Protein AF-0000000073460038 (afdb_homodimer)

Organism: Eremothecium gossypii (strain ATCC 10895 / CBS 109.51 / FGSC 9923 / NRRL Y-1056) (NCBI:txid284811)

Secondary structure (DSSP, 8-state):
---HHHHHHHHHHHHHH----HHHHHHHHHHHHHHHT-S--SPPPPTT-HHHHHHHHHHHTTTT--HHHHHHHHHHHHHHHHHH--/---HHHHHHHHHHHHHH----HHHHHHHHHHHHHHHT-S--SPPPPTT-HHHHHHHHHHHTTTT--HHHHHHHHHHHHHHHHHH--

pLDDT: mean 94.03, std 5.72, range [76.19, 98.75]

Structure (mmCIF, N/CA/C/O backbone):
data_AF-0000000073460038-model_v1
#
loop_
_entity.id
_entity.type
_entity.pdbx_description
1 polymer ACL188Wp
#
loop_
_atom_site.group_PDB
_atom_site.id
_atom_site.type_symbol
_atom_site.label_atom_id
_atom_site.label_alt_id
_atom_site.label_comp_id
_atom_site.label_asym_id
_atom_site.label_entity_id
_atom_site.label_seq_id
_atom_site.pdbx_PDB_ins_code
_atom_site.Cartn_x
_atom_site.Cartn_y
_atom_site.Cartn_z
_atom_site.occupancy
_atom_site.B_iso_or_equiv
_atom_site.auth_seq_id
_atom_site.auth_comp_id
_atom_site.auth_asym_id
_atom_site.auth_atom_id
_atom_site.pdbx_PDB_model_num
ATOM 1 N N . MET A 1 1 ? -7.578 26.234 10.641 1 82.38 1 MET A N 1
ATOM 2 C CA . MET A 1 1 ? -8.43 25.656 9.609 1 82.38 1 MET A CA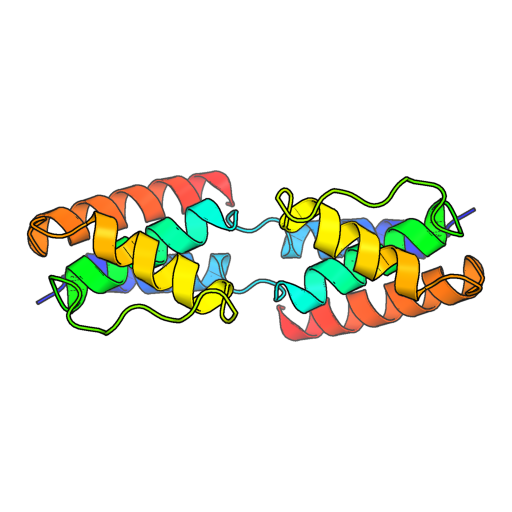 1
ATOM 3 C C . MET A 1 1 ? -7.66 25.484 8.305 1 82.38 1 MET A C 1
ATOM 5 O O . MET A 1 1 ? -6.785 26.297 7.984 1 82.38 1 MET A O 1
ATOM 9 N N . VAL A 1 2 ? -7.742 24.266 7.59 1 93 2 VAL A N 1
ATOM 10 C CA . VAL A 1 2 ? -6.941 24 6.395 1 93 2 VAL A CA 1
ATOM 11 C C . VAL A 1 2 ? -7.484 24.828 5.227 1 93 2 VAL A C 1
ATOM 13 O O . VAL A 1 2 ? -8.656 25.203 5.219 1 93 2 VAL A O 1
ATOM 16 N N . SER A 1 3 ? -6.641 25.062 4.383 1 96.12 3 SER A N 1
ATOM 17 C CA . SER A 1 3 ? -6.965 25.906 3.242 1 96.12 3 SER A CA 1
ATOM 18 C C . SER A 1 3 ? -7.73 25.141 2.176 1 96.12 3 SER A C 1
ATOM 20 O O . SER A 1 3 ? -7.789 23.906 2.219 1 96.12 3 SER A O 1
ATOM 22 N N . GLN A 1 4 ? -8.273 25.953 1.29 1 96.44 4 GLN A N 1
ATOM 23 C CA . GLN A 1 4 ? -8.922 25.344 0.135 1 96.44 4 GLN A CA 1
ATOM 24 C C . GLN A 1 4 ? -7.922 24.562 -0.707 1 96.44 4 GLN A C 1
ATOM 26 O O . GLN A 1 4 ? -8.258 23.5 -1.246 1 96.44 4 GLN A O 1
ATOM 31 N N . LEU A 1 5 ? -6.805 25.125 -0.834 1 97.56 5 LEU A N 1
ATOM 32 C CA . LEU A 1 5 ? -5.762 24.438 -1.59 1 97.56 5 LEU A CA 1
ATOM 33 C C . LEU A 1 5 ? -5.434 23.094 -0.961 1 97.56 5 LEU A C 1
ATOM 35 O O . LEU A 1 5 ? -5.242 22.094 -1.672 1 97.56 5 LEU A O 1
ATOM 39 N N . PHE A 1 6 ? -5.383 23.094 0.34 1 98.12 6 PHE A N 1
ATOM 40 C CA . PHE A 1 6 ? -5.141 21.859 1.054 1 98.12 6 PHE A CA 1
ATOM 41 C C . PHE A 1 6 ? -6.203 20.812 0.712 1 98.12 6 PHE A C 1
ATOM 43 O O . PHE A 1 6 ? -5.879 19.672 0.407 1 98.12 6 PHE A O 1
ATOM 50 N N . GLU A 1 7 ? -7.41 21.172 0.716 1 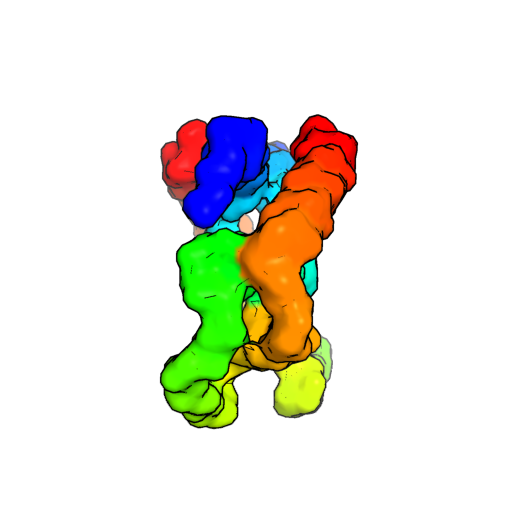97.06 7 GLU A N 1
ATOM 51 C CA . GLU A 1 7 ? -8.508 20.25 0.423 1 97.06 7 GLU A CA 1
ATOM 52 C C . GLU A 1 7 ? -8.445 19.766 -1.017 1 97.06 7 GLU A C 1
ATOM 54 O O . GLU A 1 7 ? -8.719 18.594 -1.286 1 97.06 7 GLU A O 1
ATOM 59 N N . GLU A 1 8 ? -8.109 20.609 -1.922 1 97 8 GLU A N 1
ATOM 60 C CA . GLU A 1 8 ? -7.953 20.234 -3.326 1 97 8 GLU A CA 1
ATOM 61 C C . GLU A 1 8 ? -6.836 19.219 -3.51 1 97 8 GLU A C 1
ATOM 63 O O . GLU A 1 8 ? -6.988 18.25 -4.262 1 97 8 GLU A O 1
ATOM 68 N N . LYS A 1 9 ? -5.758 19.469 -2.852 1 96.75 9 LYS A N 1
ATOM 69 C CA . LYS A 1 9 ? -4.625 18.562 -2.936 1 96.75 9 LYS A CA 1
ATOM 70 C C . LYS A 1 9 ? -4.957 17.203 -2.299 1 96.75 9 LYS A C 1
ATOM 72 O O . LYS A 1 9 ? -4.59 16.156 -2.828 1 96.75 9 LYS A O 1
ATOM 77 N N . ALA A 1 10 ? -5.699 17.281 -1.198 1 95.44 10 ALA A N 1
ATOM 78 C CA . ALA A 1 10 ? -6.133 16.047 -0.549 1 95.44 10 ALA A CA 1
ATOM 79 C C . ALA A 1 10 ? -7.012 15.219 -1.48 1 95.44 10 ALA A C 1
ATOM 81 O O . ALA A 1 10 ? -6.848 14.008 -1.579 1 95.44 10 ALA A O 1
ATOM 82 N N . ALA A 1 11 ? -7.867 15.898 -2.17 1 93.75 11 ALA A N 1
ATOM 83 C CA . ALA A 1 11 ? -8.734 15.211 -3.123 1 93.75 11 ALA A CA 1
ATOM 84 C C . ALA A 1 11 ? -7.93 14.633 -4.281 1 93.75 11 ALA A C 1
ATOM 86 O O . ALA A 1 11 ? -8.188 13.508 -4.723 1 93.75 11 ALA A O 1
ATOM 87 N N . ALA A 1 12 ? -6.961 15.312 -4.789 1 92.5 12 ALA A N 1
ATOM 88 C CA . ALA A 1 12 ? -6.145 14.891 -5.922 1 92.5 12 ALA A CA 1
ATOM 89 C C . ALA A 1 12 ? -5.312 13.656 -5.574 1 92.5 12 ALA A C 1
ATOM 91 O O . ALA A 1 12 ? -5.254 12.703 -6.348 1 92.5 12 ALA A O 1
ATOM 92 N N . ILE A 1 13 ? -4.727 13.68 -4.363 1 93.12 13 ILE A N 1
ATOM 93 C CA . ILE A 1 13 ? -3.846 12.57 -4.016 1 93.12 13 ILE A CA 1
ATOM 94 C C . ILE A 1 13 ? -4.68 11.336 -3.684 1 93.12 13 ILE A C 1
ATOM 96 O O . ILE A 1 13 ? -4.227 10.203 -3.871 1 93.12 13 ILE A O 1
ATOM 100 N N . ASN A 1 14 ? -5.887 11.539 -3.207 1 88.12 14 ASN A N 1
ATOM 101 C CA . ASN A 1 14 ? -6.773 10.414 -2.945 1 88.12 14 ASN A CA 1
ATOM 102 C C . ASN A 1 14 ? -7.059 9.617 -4.215 1 88.12 14 ASN A C 1
ATOM 104 O O . ASN A 1 14 ? -7.195 8.391 -4.168 1 88.12 14 ASN A O 1
ATOM 108 N N . LYS A 1 15 ? -7.121 10.281 -5.359 1 83.94 15 LYS A N 1
ATOM 109 C CA . LYS A 1 15 ? -7.344 9.602 -6.633 1 83.94 15 LYS A CA 1
ATOM 110 C C . LYS A 1 15 ? -6.148 8.734 -7.008 1 83.94 15 LYS A C 1
ATOM 112 O O . LYS A 1 15 ? -6.309 7.672 -7.621 1 83.94 15 LYS A O 1
ATOM 117 N N . VAL A 1 16 ? -5.023 9.211 -6.555 1 83 16 VAL A N 1
ATOM 118 C CA . VAL A 1 16 ? -3.785 8.508 -6.875 1 83 16 VAL A CA 1
ATOM 119 C C . VAL A 1 16 ? -3.549 7.391 -5.867 1 83 16 VAL A C 1
ATOM 121 O O . VAL A 1 16 ? -2.996 6.344 -6.207 1 83 16 VAL A O 1
ATOM 124 N N . THR A 1 17 ? -4.086 7.629 -4.648 1 85 17 THR A N 1
ATOM 125 C CA . THR A 1 17 ? -3.793 6.676 -3.586 1 85 17 THR A CA 1
ATOM 126 C C . THR A 1 17 ? -4.887 5.613 -3.492 1 85 17 THR A C 1
ATOM 128 O O . THR A 1 17 ? -4.762 4.652 -2.734 1 85 17 THR A O 1
ATOM 131 N N . THR A 1 18 ? -5.957 5.84 -4.195 1 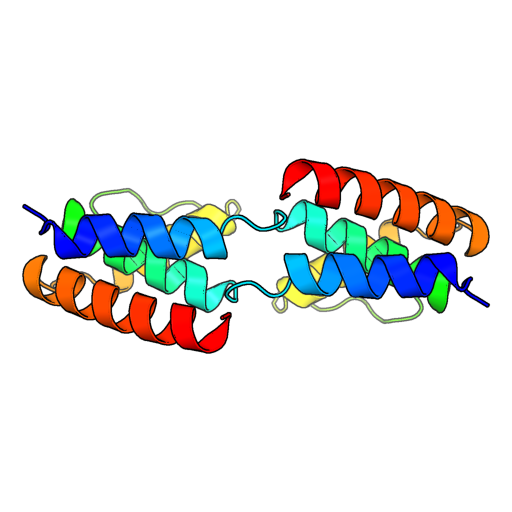82.06 18 THR A N 1
ATOM 132 C CA . THR A 1 18 ? -6.949 4.773 -4.258 1 82.06 18 THR A CA 1
ATOM 133 C C . THR A 1 18 ? -6.395 3.562 -5 1 82.06 18 THR A C 1
ATOM 135 O O . THR A 1 18 ? -6.348 3.551 -6.234 1 82.06 18 THR A O 1
ATOM 138 N N . ALA A 1 19 ? -5.707 2.783 -4.383 1 79.56 19 ALA A N 1
ATOM 139 C CA . ALA A 1 19 ? -4.977 1.622 -4.883 1 79.56 19 ALA A CA 1
ATOM 140 C C . ALA A 1 19 ? -5.375 0.356 -4.133 1 79.56 19 ALA A C 1
ATOM 142 O O . ALA A 1 19 ? -6.027 0.427 -3.086 1 79.56 19 ALA A O 1
ATOM 143 N N . PRO A 1 20 ? -4.953 -0.818 -4.68 1 85.81 20 PRO A N 1
ATOM 144 C CA . PRO A 1 20 ? -5.195 -2.078 -3.973 1 85.81 20 PRO A CA 1
ATOM 145 C C . PRO A 1 20 ? -4.625 -2.08 -2.557 1 85.81 20 PRO A C 1
ATOM 147 O O . PRO A 1 20 ? -3.557 -1.51 -2.314 1 85.81 20 PRO A O 1
ATOM 150 N N . THR A 1 21 ? -5.426 -2.73 -1.634 1 84.88 21 THR A N 1
ATOM 151 C CA . THR A 1 21 ? -4.984 -2.846 -0.249 1 84.88 21 THR A CA 1
ATOM 152 C C . THR A 1 21 ? -3.715 -3.686 -0.154 1 84.88 21 THR A C 1
ATOM 154 O O . THR A 1 21 ? -3.35 -4.375 -1.106 1 84.88 21 THR A O 1
ATOM 157 N N . GLN A 1 22 ? -3.105 -3.568 0.947 1 84.44 22 GLN A N 1
ATOM 158 C CA . GLN A 1 22 ? -1.925 -4.391 1.19 1 84.44 22 GLN A CA 1
ATOM 159 C C . GLN A 1 22 ? -2.238 -5.871 1.014 1 84.44 22 GLN A C 1
ATOM 161 O O . GLN A 1 22 ? -1.454 -6.613 0.415 1 84.44 22 GLN A O 1
ATOM 166 N N . ASP A 1 23 ? -3.365 -6.266 1.516 1 90.31 23 ASP A N 1
ATOM 167 C CA . ASP A 1 23 ? -3.781 -7.656 1.381 1 90.31 23 ASP A CA 1
ATOM 168 C C . ASP A 1 23 ? -3.965 -8.039 -0.087 1 90.31 23 ASP A C 1
ATOM 170 O O . ASP A 1 23 ? -3.516 -9.102 -0.521 1 90.31 23 ASP A O 1
ATOM 174 N N . GLU A 1 24 ? -4.566 -7.156 -0.832 1 94.25 24 GLU A N 1
ATOM 175 C CA . GLU A 1 24 ? -4.77 -7.406 -2.256 1 94.25 24 GLU A CA 1
ATOM 176 C C . GLU A 1 24 ? -3.439 -7.484 -2.998 1 94.25 24 GLU A C 1
ATOM 178 O O . GLU A 1 24 ? -3.252 -8.344 -3.857 1 94.25 24 GLU A O 1
ATOM 183 N N . MET A 1 25 ? -2.553 -6.68 -2.627 1 93.12 25 MET A N 1
ATOM 184 C CA . MET A 1 25 ? -1.231 -6.668 -3.248 1 93.12 25 MET A CA 1
ATOM 185 C C . MET A 1 25 ? -0.473 -7.953 -2.939 1 93.12 25 MET A C 1
ATOM 187 O O . MET A 1 25 ? 0.206 -8.5 -3.809 1 93.12 25 MET A O 1
ATOM 191 N N . LEU A 1 26 ? -0.63 -8.445 -1.734 1 94.25 26 LEU A N 1
ATOM 192 C CA . LEU A 1 26 ? 0.039 -9.68 -1.331 1 94.25 26 LEU A CA 1
ATOM 193 C C . LEU A 1 26 ? -0.544 -10.883 -2.066 1 94.25 26 LEU A C 1
ATOM 195 O O . LEU A 1 26 ? 0.189 -11.797 -2.451 1 94.25 26 LEU A O 1
ATOM 199 N N . GLN A 1 27 ? -1.832 -10.781 -2.234 1 97.5 27 GLN A N 1
ATOM 200 C CA . GLN A 1 27 ? -2.469 -11.844 -3.008 1 97.5 27 GLN A CA 1
ATOM 201 C C . GLN A 1 27 ? -1.961 -11.852 -4.445 1 97.5 27 GLN A C 1
ATOM 203 O O . GLN A 1 27 ? -1.642 -12.914 -4.988 1 97.5 27 GLN A O 1
ATOM 208 N N . LEU A 1 28 ? -1.875 -10.672 -5.035 1 97.69 28 LEU A N 1
ATOM 209 C CA . LEU A 1 28 ? -1.339 -10.555 -6.387 1 97.69 28 LEU A CA 1
ATOM 210 C C . LEU A 1 28 ? 0.08 -11.109 -6.457 1 97.69 28 LEU A C 1
ATOM 212 O O . LEU A 1 28 ? 0.401 -11.898 -7.355 1 97.69 28 LEU A O 1
ATOM 216 N N . TYR A 1 29 ? 0.822 -10.75 -5.527 1 97 29 TYR A N 1
ATOM 217 C CA . TYR A 1 29 ? 2.213 -11.188 -5.477 1 97 29 TYR A CA 1
ATOM 218 C C . TYR A 1 29 ? 2.303 -12.703 -5.387 1 97 29 TYR A C 1
ATOM 220 O O . TYR A 1 29 ? 3.01 -13.344 -6.172 1 97 29 TYR A O 1
ATOM 228 N N . GLY A 1 30 ? 1.669 -13.234 -4.445 1 98.5 30 GLY A N 1
ATOM 229 C CA . GLY A 1 30 ? 1.712 -14.68 -4.254 1 98.5 30 GLY A CA 1
ATO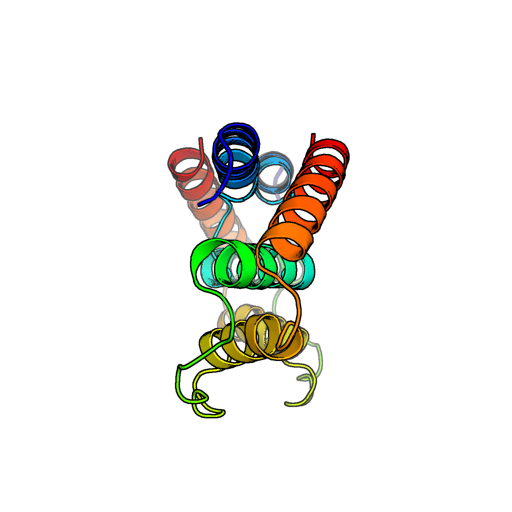M 230 C C . GLY A 1 30 ? 1.29 -15.453 -5.488 1 98.5 30 GLY A C 1
ATOM 231 O O . GLY A 1 30 ? 1.993 -16.375 -5.922 1 98.5 30 GLY A O 1
ATOM 232 N N . LEU A 1 31 ? 0.165 -15.023 -6.031 1 98.75 31 LEU A N 1
ATOM 233 C CA . LEU A 1 31 ? -0.343 -15.711 -7.215 1 98.75 31 LEU A CA 1
ATOM 234 C C . LEU A 1 31 ? 0.61 -15.539 -8.391 1 98.75 31 LEU A C 1
ATOM 236 O O . LEU A 1 31 ? 0.816 -16.469 -9.172 1 98.75 31 LEU A O 1
ATOM 240 N N . TYR A 1 32 ? 1.19 -14.391 -8.57 1 98.38 32 TYR A N 1
ATOM 241 C CA . TYR A 1 32 ? 2.162 -14.148 -9.625 1 98.38 32 TYR A CA 1
ATOM 242 C C . TYR A 1 32 ? 3.357 -15.078 -9.5 1 98.38 32 TYR A C 1
ATOM 244 O O . TYR A 1 32 ? 3.756 -15.727 -10.469 1 98.38 32 TYR A O 1
ATOM 252 N N . LYS A 1 33 ? 3.881 -15.117 -8.266 1 98.31 33 LYS A N 1
ATOM 253 C CA . LYS A 1 33 ? 5.035 -15.977 -8.016 1 98.31 33 LYS A CA 1
ATOM 254 C C . LYS A 1 33 ? 4.688 -17.453 -8.234 1 98.31 33 LYS A C 1
ATOM 256 O O . LYS A 1 33 ? 5.441 -18.172 -8.875 1 98.31 33 LYS A O 1
ATOM 261 N N . GLN A 1 34 ? 3.598 -17.891 -7.781 1 98.69 34 GLN A N 1
ATOM 262 C CA . GLN A 1 34 ? 3.182 -19.281 -7.914 1 98.69 34 GLN A CA 1
ATOM 263 C C . GLN A 1 34 ? 2.955 -19.641 -9.383 1 98.69 34 GLN A C 1
ATOM 265 O O . GLN A 1 34 ? 3.287 -20.75 -9.805 1 98.69 34 GLN A O 1
ATOM 270 N N . ALA A 1 35 ? 2.404 -18.688 -10.078 1 98.62 35 ALA A N 1
ATOM 271 C CA . ALA A 1 35 ? 2.117 -18.922 -11.492 1 98.62 35 ALA A CA 1
ATOM 272 C C . ALA A 1 35 ? 3.404 -18.969 -12.312 1 98.62 35 ALA A C 1
ATOM 274 O O . ALA A 1 35 ? 3.51 -19.75 -13.273 1 98.62 35 ALA A O 1
ATOM 275 N N . THR A 1 36 ? 4.426 -18.234 -11.914 1 98.12 36 THR A N 1
ATOM 276 C CA . THR A 1 36 ? 5.598 -18.062 -12.766 1 98.12 36 THR A CA 1
ATOM 277 C C . THR A 1 36 ? 6.738 -18.969 -12.312 1 98.12 36 THR A C 1
ATOM 279 O O . THR A 1 36 ? 7.535 -19.422 -13.133 1 98.12 36 THR A O 1
ATOM 282 N N . VAL A 1 37 ? 6.82 -19.234 -11 1 97.44 37 VAL A N 1
ATOM 283 C CA . VAL A 1 37 ? 7.973 -19.953 -10.461 1 97.44 37 VAL A CA 1
ATOM 284 C C . VAL A 1 37 ? 7.531 -21.297 -9.898 1 97.44 37 VAL A C 1
ATOM 286 O O . VAL A 1 37 ? 8.289 -22.266 -9.93 1 97.44 37 VAL A O 1
ATOM 289 N N . GLY A 1 38 ? 6.305 -21.406 -9.367 1 98 38 GLY A N 1
ATOM 290 C CA . GLY A 1 38 ? 5.844 -22.562 -8.641 1 98 38 GLY A CA 1
ATOM 291 C C . GLY A 1 38 ? 6.035 -22.453 -7.141 1 98 38 GLY A C 1
ATOM 292 O O . GLY A 1 38 ? 6.027 -21.359 -6.594 1 98 38 GLY A O 1
ATOM 293 N N . ASP A 1 39 ? 6.203 -23.594 -6.441 1 98.44 39 ASP A N 1
ATOM 294 C CA . ASP A 1 39 ? 6.266 -23.625 -4.984 1 98.44 39 ASP A CA 1
ATOM 295 C C . ASP A 1 39 ? 7.457 -22.812 -4.469 1 98.44 39 ASP A C 1
ATOM 297 O O . ASP A 1 39 ? 8.531 -22.828 -5.066 1 98.44 39 ASP A O 1
ATOM 301 N N . ASN A 1 40 ? 7.195 -22.094 -3.404 1 98.25 40 ASN A N 1
ATOM 302 C CA . ASN A 1 40 ? 8.211 -21.266 -2.762 1 98.25 40 ASN A CA 1
ATOM 303 C C . ASN A 1 40 ? 9.391 -22.094 -2.285 1 98.25 40 ASN A C 1
ATOM 305 O O . ASN A 1 40 ? 9.227 -23.016 -1.49 1 98.25 40 ASN A O 1
ATOM 309 N N . THR A 1 41 ? 10.555 -21.719 -2.766 1 97.12 41 THR A N 1
ATOM 310 C CA . THR A 1 41 ? 11.773 -22.438 -2.395 1 97.12 41 THR A CA 1
ATOM 311 C C . THR A 1 41 ? 12.695 -21.531 -1.578 1 97.12 41 THR A C 1
ATOM 313 O O . THR A 1 41 ? 13.82 -21.938 -1.253 1 97.12 41 THR A O 1
ATOM 316 N N . LYS A 1 42 ? 12.234 -20.391 -1.257 1 96.25 42 LYS A N 1
ATOM 317 C CA . LYS A 1 42 ? 13.062 -19.422 -0.546 1 96.25 42 LYS A CA 1
ATOM 318 C C . LYS A 1 42 ? 12.961 -19.609 0.964 1 96.25 42 LYS A C 1
ATOM 320 O O . LYS A 1 42 ? 11.922 -20.062 1.472 1 96.25 42 LYS A O 1
ATOM 325 N N . GLU A 1 43 ? 13.945 -19.219 1.578 1 97.31 43 GLU A N 1
ATOM 326 C CA . GLU A 1 43 ? 13.93 -19.266 3.037 1 97.31 43 GLU A CA 1
ATOM 327 C C . GLU A 1 43 ? 13 -18.203 3.609 1 97.31 43 GLU A C 1
ATOM 329 O O . GLU A 1 43 ? 12.922 -17.094 3.082 1 97.31 43 GLU A O 1
ATOM 334 N N . LYS A 1 44 ? 12.469 -18.547 4.695 1 95.94 44 LYS A N 1
ATOM 335 C CA . LYS A 1 44 ? 11.555 -17.625 5.363 1 95.94 44 LYS A CA 1
ATOM 336 C C . LYS A 1 44 ? 12.312 -16.438 5.953 1 95.94 44 LYS A C 1
ATOM 338 O O . LYS A 1 44 ? 13.258 -16.625 6.727 1 95.94 44 LYS A O 1
ATOM 343 N N . PRO A 1 45 ? 11.867 -15.273 5.559 1 95.5 45 PRO A N 1
ATOM 344 C CA . PRO A 1 45 ? 12.516 -14.086 6.125 1 95.5 45 PRO A CA 1
ATOM 345 C C . PRO A 1 45 ? 12.305 -13.961 7.633 1 95.5 45 PRO A C 1
ATOM 347 O O . PRO A 1 45 ? 11.289 -14.438 8.156 1 95.5 45 PRO A O 1
ATOM 350 N N . GLY A 1 46 ? 13.195 -13.32 8.281 1 90.38 46 GLY A N 1
ATOM 351 C CA . GLY A 1 46 ? 13.078 -13.086 9.711 1 90.38 46 GLY A CA 1
ATOM 352 C C . GLY A 1 46 ? 11.914 -12.188 10.078 1 90.38 46 GLY A C 1
ATOM 353 O O . GLY A 1 46 ? 11.336 -11.531 9.203 1 90.38 46 GLY A O 1
ATOM 354 N N . ILE A 1 47 ? 11.547 -12.141 11.328 1 83.44 47 ILE A N 1
ATOM 355 C CA . ILE A 1 47 ? 10.383 -11.406 11.812 1 83.44 47 ILE A CA 1
ATOM 356 C C . ILE A 1 47 ? 10.641 -9.906 11.703 1 83.44 47 ILE A C 1
ATOM 358 O O . ILE A 1 47 ? 9.703 -9.109 11.711 1 83.44 47 ILE A O 1
ATOM 362 N N . PHE A 1 48 ? 11.977 -9.555 11.68 1 84.25 48 PHE A N 1
ATOM 363 C CA . PHE A 1 48 ? 12.32 -8.141 11.656 1 84.25 48 PHE A CA 1
ATOM 364 C C . PHE A 1 48 ? 12.164 -7.566 10.25 1 84.25 48 PHE A C 1
ATOM 366 O O . PHE A 1 48 ? 12.305 -6.359 10.047 1 84.25 48 PHE A O 1
ATOM 373 N N . ASN A 1 49 ? 11.977 -8.398 9.25 1 85.69 49 ASN A N 1
ATOM 374 C CA . ASN A 1 49 ? 11.664 -7.992 7.883 1 85.69 49 ASN A CA 1
ATOM 375 C C . ASN A 1 49 ? 10.195 -8.25 7.547 1 85.69 49 ASN A C 1
ATOM 377 O O . ASN A 1 49 ? 9.883 -9.125 6.738 1 85.69 49 ASN A O 1
ATOM 381 N N . MET A 1 50 ? 9.461 -7.402 8.062 1 84 50 MET A N 1
ATOM 382 C CA . MET A 1 50 ? 8.023 -7.652 8.055 1 84 50 MET A CA 1
ATOM 383 C C . MET A 1 50 ? 7.48 -7.688 6.633 1 84 50 MET A C 1
ATOM 385 O O . MET A 1 50 ? 6.73 -8.594 6.27 1 84 50 MET A O 1
ATOM 389 N N . LYS A 1 51 ? 7.816 -6.789 5.82 1 84.56 51 LYS A N 1
ATOM 390 C CA . LYS A 1 51 ? 7.336 -6.75 4.441 1 84.56 51 LYS A CA 1
ATOM 391 C C . LYS A 1 51 ? 7.711 -8.023 3.691 1 84.56 51 LYS A C 1
ATOM 393 O O . LYS A 1 51 ? 6.859 -8.641 3.045 1 84.56 51 LYS A O 1
ATOM 398 N N . ASP A 1 52 ? 8.945 -8.438 3.783 1 92.88 52 ASP A N 1
ATOM 399 C CA . ASP A 1 52 ? 9.414 -9.648 3.105 1 92.88 52 ASP A CA 1
ATOM 400 C C . ASP A 1 52 ? 8.734 -10.891 3.674 1 92.88 52 ASP A C 1
ATOM 402 O O . ASP A 1 52 ? 8.438 -11.836 2.936 1 92.88 52 ASP A O 1
ATOM 406 N N . ARG A 1 53 ? 8.547 -10.852 4.934 1 93.19 53 ARG A N 1
ATOM 407 C CA . ARG A 1 53 ? 7.887 -11.977 5.586 1 93.19 53 ARG A CA 1
ATOM 408 C C . ARG A 1 53 ? 6.453 -12.125 5.094 1 93.19 53 ARG A C 1
ATOM 410 O O . ARG A 1 53 ? 6.008 -13.242 4.797 1 93.19 53 ARG A O 1
ATOM 417 N N . TYR A 1 54 ? 5.797 -11.086 4.957 1 91.75 54 TYR A N 1
ATOM 418 C CA . TYR A 1 54 ? 4.422 -11.102 4.465 1 91.75 54 TYR A CA 1
ATOM 419 C C . TYR A 1 54 ? 4.363 -11.625 3.033 1 91.75 54 TYR A C 1
ATOM 421 O O . TYR A 1 54 ? 3.504 -12.438 2.697 1 91.75 54 TYR A O 1
ATOM 429 N N . LYS A 1 55 ? 5.254 -11.164 2.254 1 95.56 55 LYS A N 1
ATOM 430 C CA . LYS A 1 55 ? 5.348 -11.656 0.882 1 95.56 55 LYS A CA 1
ATOM 431 C C . LYS A 1 55 ? 5.625 -13.156 0.855 1 95.56 55 LYS A C 1
ATOM 433 O O . LYS A 1 55 ? 4.973 -13.898 0.119 1 95.56 55 LYS A O 1
ATOM 438 N N . TRP A 1 56 ? 6.539 -13.531 1.652 1 97.56 56 TRP A N 1
ATOM 439 C CA . TRP A 1 56 ? 6.898 -14.945 1.74 1 97.56 56 TRP A CA 1
ATOM 440 C C . TRP A 1 56 ? 5.691 -15.789 2.148 1 97.56 56 TRP A C 1
ATOM 442 O O . TRP A 1 56 ? 5.402 -16.812 1.524 1 97.56 56 TRP A O 1
ATOM 452 N N . ASP A 1 57 ? 5.031 -15.352 3.133 1 97.31 57 ASP A N 1
ATOM 453 C CA . ASP A 1 57 ? 3.865 -16.078 3.637 1 97.31 57 ASP A CA 1
ATOM 454 C C . ASP A 1 57 ? 2.768 -16.156 2.578 1 97.31 57 ASP A C 1
ATOM 456 O O . ASP A 1 57 ? 2.111 -17.188 2.43 1 97.31 57 ASP A O 1
ATOM 460 N N . ALA A 1 58 ? 2.531 -15.039 1.864 1 97.69 58 ALA A N 1
ATOM 461 C CA . ALA A 1 58 ? 1.507 -14.977 0.825 1 97.69 58 ALA A CA 1
ATOM 462 C C . ALA A 1 58 ? 1.791 -15.984 -0.288 1 97.69 58 ALA A C 1
ATOM 464 O O . ALA A 1 58 ? 0.868 -16.594 -0.836 1 97.69 58 ALA A O 1
ATOM 465 N N . TRP A 1 59 ? 3.053 -16.094 -0.593 1 98.62 59 TRP A N 1
ATOM 466 C CA . TRP A 1 59 ? 3.471 -17.062 -1.595 1 98.62 59 TRP A CA 1
ATOM 467 C C . TRP A 1 59 ? 3.412 -18.484 -1.031 1 98.62 59 TRP A C 1
ATOM 469 O O . TRP A 1 59 ? 2.873 -19.391 -1.67 1 98.62 59 TRP A O 1
ATOM 479 N N . GLU A 1 60 ? 3.879 -18.703 0.176 1 98.44 60 GLU A N 1
ATOM 480 C CA . GLU A 1 60 ? 3.961 -20 0.822 1 98.44 60 GLU A CA 1
ATOM 481 C C . GLU A 1 60 ? 2.576 -20.625 0.999 1 98.44 60 GLU A C 1
ATOM 483 O O . GLU A 1 60 ? 2.414 -21.844 0.902 1 98.44 60 GLU A O 1
ATOM 488 N N . LYS A 1 61 ? 1.651 -19.859 1.229 1 98.12 61 LYS A N 1
ATOM 489 C CA . LYS A 1 61 ? 0.286 -20.328 1.45 1 98.12 61 LYS A CA 1
ATOM 490 C C . LYS A 1 61 ? -0.277 -21 0.199 1 98.12 61 LYS A C 1
ATOM 492 O O . LYS A 1 61 ? -1.29 -21.703 0.265 1 98.12 61 LYS A O 1
ATOM 497 N N . LEU A 1 62 ? 0.341 -20.766 -0.975 1 98.69 62 LEU A N 1
ATOM 498 C CA . LEU A 1 62 ? -0.153 -21.297 -2.24 1 98.69 62 LEU A CA 1
ATOM 499 C C . LEU A 1 62 ? 0.561 -22.594 -2.602 1 98.69 62 LEU A C 1
ATOM 501 O O . LEU A 1 62 ? 0.344 -23.156 -3.682 1 98.69 62 LEU A O 1
ATOM 505 N N . LYS A 1 63 ? 1.413 -23.062 -1.653 1 98.38 63 LYS A N 1
ATOM 506 C CA . LYS A 1 63 ? 2.146 -24.297 -1.884 1 98.38 63 LYS A CA 1
ATOM 507 C C . LYS A 1 63 ? 1.204 -25.422 -2.303 1 98.38 63 LYS A C 1
ATOM 509 O O . LYS A 1 63 ? 0.157 -25.625 -1.686 1 98.38 63 LYS A O 1
ATOM 514 N N . GLY A 1 64 ? 1.644 -26.188 -3.447 1 98.44 64 GLY A N 1
ATOM 515 C CA . GLY A 1 64 ? 0.84 -27.297 -3.936 1 98.44 64 GLY A CA 1
ATOM 516 C C . GLY A 1 64 ? -0.099 -26.906 -5.059 1 98.44 64 GLY A C 1
ATOM 517 O O . GLY A 1 64 ? -0.584 -27.766 -5.801 1 98.44 64 GLY A O 1
ATOM 518 N N . LYS A 1 65 ? -0.49 -25.625 -5.125 1 98.62 65 LYS A N 1
ATOM 519 C CA . LYS A 1 65 ? -1.294 -25.141 -6.246 1 98.62 65 LYS A CA 1
ATOM 520 C C . LYS A 1 65 ? -0.496 -25.188 -7.547 1 98.62 65 LYS A C 1
ATOM 522 O O . LYS A 1 65 ? 0.646 -24.719 -7.594 1 98.62 65 LYS A O 1
ATOM 527 N N . SER A 1 66 ? -1.059 -25.688 -8.617 1 98.25 66 SER A N 1
ATOM 528 C CA . SER A 1 66 ? -0.339 -25.75 -9.883 1 98.25 66 SER A CA 1
ATOM 529 C C . SER A 1 66 ? -0.152 -24.375 -10.492 1 98.25 66 SER A C 1
ATOM 531 O O . SER A 1 66 ? -0.979 -23.484 -10.281 1 98.25 66 SER A O 1
ATOM 533 N N . PRO A 1 67 ? 0.871 -24.203 -11.211 1 98 67 PRO A N 1
ATOM 534 C CA . PRO A 1 67 ? 1.051 -22.922 -11.906 1 98 67 PRO A CA 1
ATOM 535 C C . PRO A 1 67 ? -0.152 -22.547 -12.766 1 98 67 PRO A C 1
ATOM 537 O O . PRO A 1 67 ? -0.54 -21.375 -12.812 1 98 67 PRO A O 1
ATOM 540 N N . ALA A 1 68 ? -0.714 -23.516 -13.383 1 98 68 ALA A N 1
ATOM 541 C CA . ALA A 1 68 ? -1.863 -23.25 -14.242 1 98 68 ALA A CA 1
ATOM 542 C C . ALA A 1 68 ? -3.049 -22.734 -13.43 1 98 68 ALA A C 1
ATOM 544 O O . ALA A 1 68 ? -3.719 -21.781 -13.844 1 98 68 ALA A O 1
ATOM 545 N N . GLU A 1 69 ? -3.297 -23.297 -12.328 1 98.5 69 GLU A N 1
ATOM 546 C CA . GLU A 1 69 ? -4.371 -22.844 -11.453 1 98.5 69 GLU A CA 1
ATOM 547 C C . GLU A 1 69 ? -4.074 -21.453 -10.898 1 98.5 69 GLU A C 1
ATOM 549 O O . GLU A 1 69 ? -4.961 -20.594 -10.844 1 98.5 69 GLU A O 1
ATOM 554 N N . ALA A 1 70 ? -2.844 -21.266 -10.516 1 98.69 70 ALA A N 1
ATOM 555 C CA . ALA A 1 70 ? -2.43 -19.969 -9.992 1 98.69 70 ALA A CA 1
ATOM 556 C C . ALA A 1 70 ? -2.605 -18.875 -11.039 1 98.69 70 ALA A C 1
ATOM 558 O O . ALA A 1 70 ? -3.043 -17.766 -10.719 1 98.69 70 ALA A O 1
ATOM 559 N N . GLU A 1 71 ? -2.268 -19.141 -12.266 1 98.62 71 GLU A N 1
ATOM 560 C CA . GLU A 1 71 ? -2.43 -18.188 -13.359 1 98.62 71 GLU A CA 1
ATOM 561 C C . GLU A 1 71 ? -3.891 -17.781 -13.523 1 98.62 71 GLU A C 1
ATOM 563 O O . GLU A 1 71 ? -4.195 -16.594 -13.656 1 98.62 71 GLU A O 1
ATOM 568 N N . GLN A 1 72 ? -4.727 -18.75 -13.461 1 98.5 72 GLN A N 1
ATOM 569 C CA . GLN A 1 72 ? -6.145 -18.469 -13.625 1 98.5 72 GLN A CA 1
ATOM 570 C C . GLN A 1 72 ? -6.668 -17.594 -12.484 1 98.5 72 GLN A C 1
ATOM 572 O O . GLN A 1 72 ? -7.426 -16.656 -12.711 1 98.5 72 GLN A O 1
ATOM 577 N N . GLU A 1 73 ? -6.266 -17.953 -11.352 1 98.69 73 GLU A N 1
ATOM 578 C CA . GLU A 1 73 ? -6.695 -17.172 -10.195 1 98.69 73 GLU A CA 1
ATOM 579 C C . GLU A 1 73 ? -6.137 -15.75 -10.242 1 98.69 73 GLU A C 1
ATOM 581 O O . GLU A 1 73 ? -6.809 -14.797 -9.852 1 98.69 73 GLU A O 1
ATOM 586 N N . TYR A 1 74 ? -4.945 -15.68 -10.641 1 98.62 74 TYR A N 1
ATOM 587 C CA . TYR A 1 74 ? -4.332 -14.367 -10.797 1 98.62 74 TYR A CA 1
ATOM 588 C C . TYR A 1 74 ? -5.133 -13.508 -11.773 1 98.62 74 TYR 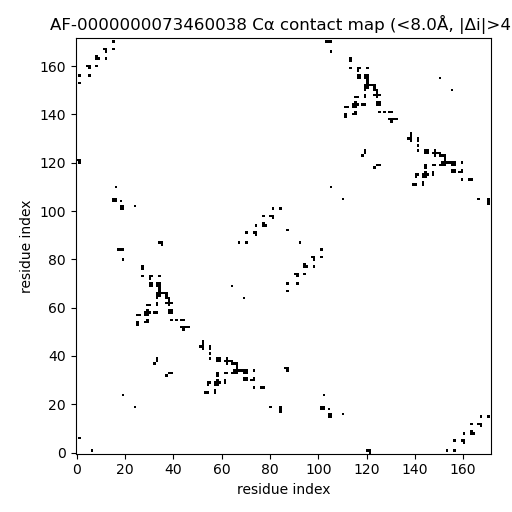A C 1
ATOM 590 O O . TYR A 1 74 ? -5.473 -12.359 -11.461 1 98.62 74 TYR A O 1
ATOM 598 N N . ILE A 1 75 ? -5.461 -14.008 -12.875 1 98.62 75 ILE A N 1
ATOM 599 C CA . ILE A 1 75 ? -6.195 -13.281 -13.906 1 98.62 75 ILE A CA 1
ATOM 600 C C . ILE A 1 75 ? -7.555 -12.852 -13.367 1 98.62 75 ILE A C 1
ATOM 602 O O . ILE A 1 75 ? -7.969 -11.703 -13.547 1 98.62 75 ILE A O 1
ATOM 606 N N . ALA A 1 76 ? -8.18 -13.727 -12.68 1 98.56 76 ALA A N 1
ATOM 607 C CA . ALA A 1 76 ? -9.477 -13.414 -12.086 1 98.56 76 ALA A CA 1
ATOM 608 C C . ALA A 1 76 ? -9.352 -12.281 -11.062 1 98.56 76 ALA A C 1
ATOM 610 O O . ALA A 1 76 ? -10.188 -11.375 -11.023 1 98.56 76 ALA A O 1
ATOM 611 N N . LEU A 1 77 ? -8.344 -12.375 -10.234 1 98.19 77 LEU A N 1
ATOM 612 C CA . LEU A 1 77 ? -8.117 -11.336 -9.234 1 98.19 77 LEU A CA 1
ATOM 613 C C . LEU A 1 77 ? -7.844 -9.992 -9.898 1 98.19 77 LEU A C 1
ATOM 615 O O . LEU A 1 77 ? -8.391 -8.961 -9.477 1 98.19 77 LEU A O 1
ATOM 619 N N . VAL A 1 78 ? -7.023 -10.008 -10.898 1 97.62 78 VAL A N 1
ATOM 620 C CA . VAL A 1 78 ? -6.699 -8.781 -11.617 1 97.62 78 VAL A CA 1
ATOM 621 C C . VAL A 1 78 ? -7.969 -8.18 -12.211 1 97.62 78 VAL A C 1
ATOM 623 O O . VAL A 1 78 ? -8.203 -6.969 -12.094 1 97.62 78 VAL A O 1
ATOM 626 N N . ASP A 1 79 ? -8.797 -9.008 -12.789 1 97.69 79 ASP A N 1
ATOM 627 C CA . ASP A 1 79 ? -10.047 -8.516 -13.352 1 97.69 79 ASP A CA 1
ATOM 628 C C . ASP A 1 79 ? -10.914 -7.859 -12.273 1 97.69 79 ASP A C 1
ATOM 630 O O . ASP A 1 79 ? -11.477 -6.781 -12.492 1 97.69 79 ASP A O 1
ATOM 634 N N . ALA A 1 80 ? -10.992 -8.43 -11.164 1 97.19 80 ALA A N 1
ATOM 635 C CA . ALA A 1 80 ? -11.773 -7.891 -10.055 1 97.19 80 ALA A CA 1
ATOM 636 C C . ALA A 1 80 ? -11.203 -6.559 -9.578 1 97.19 80 ALA A C 1
ATOM 638 O O . ALA A 1 80 ? -11.953 -5.613 -9.312 1 97.19 80 ALA A O 1
ATOM 639 N N . LEU A 1 81 ? -9.922 -6.535 -9.492 1 95 81 LEU A N 1
ATOM 640 C CA . LEU A 1 81 ? -9.266 -5.336 -8.977 1 95 81 LEU A CA 1
ATOM 641 C C . LEU A 1 81 ? -9.352 -4.195 -9.984 1 95 81 LEU A C 1
ATOM 643 O O . LEU A 1 81 ? -9.523 -3.035 -9.602 1 95 81 LEU A O 1
ATOM 647 N N . LEU A 1 82 ? -9.234 -4.531 -11.258 1 93.62 82 LEU A N 1
ATOM 648 C CA . LEU A 1 82 ? -9.375 -3.498 -12.281 1 93.62 82 LEU A CA 1
ATOM 649 C C . LEU A 1 82 ? -10.789 -2.92 -12.281 1 93.62 82 LEU A C 1
ATOM 651 O O . LEU A 1 82 ? -10.977 -1.721 -12.5 1 93.62 82 LEU A O 1
ATOM 655 N N . ALA A 1 83 ? -11.695 -3.76 -11.992 1 93.31 83 ALA A N 1
ATOM 656 C CA . ALA A 1 83 ? -13.078 -3.293 -11.898 1 93.31 83 ALA A CA 1
ATOM 657 C C . ALA A 1 83 ? -13.289 -2.43 -10.664 1 93.31 83 ALA A C 1
ATOM 659 O O . ALA A 1 83 ? -14.031 -1.445 -10.695 1 93.31 83 ALA A O 1
ATOM 660 N N . LYS A 1 84 ? -12.586 -2.764 -9.609 1 90.62 84 LYS A N 1
ATOM 661 C CA . LYS A 1 84 ? -12.75 -2.09 -8.328 1 90.62 84 LYS A CA 1
ATOM 662 C C . LYS A 1 84 ? -12.102 -0.709 -8.344 1 90.62 84 LYS A C 1
ATOM 664 O O . LYS A 1 84 ? -12.617 0.231 -7.734 1 90.62 84 LYS A O 1
ATOM 669 N N . TYR A 1 85 ? -10.992 -0.608 -9 1 85 85 TYR A N 1
ATOM 670 C CA . TYR A 1 85 ? -10.203 0.616 -8.922 1 85 85 TYR A CA 1
ATOM 671 C C . TYR A 1 85 ? -10.234 1.369 -10.25 1 85 85 TYR A C 1
ATOM 673 O O . TYR A 1 85 ? -9.43 2.277 -10.477 1 85 85 TYR A O 1
ATOM 681 N N . ALA A 1 86 ? -11.094 0.993 -11.055 1 76.19 86 ALA A N 1
ATOM 682 C CA . ALA A 1 86 ? -11.328 1.7 -12.312 1 76.19 86 ALA A CA 1
ATOM 683 C C . ALA A 1 86 ? -12.023 3.037 -12.062 1 76.19 86 ALA A C 1
ATOM 685 O O . ALA A 1 86 ? -12.773 3.186 -11.094 1 76.19 86 ALA A O 1
ATOM 686 N N . MET B 1 1 ? 4.672 -22.344 -18.656 1 82.69 1 MET B N 1
ATOM 687 C CA . MET B 1 1 ? 4.883 -20.984 -19.156 1 82.69 1 MET B CA 1
ATOM 688 C C . MET B 1 1 ? 3.59 -20.172 -19.109 1 82.69 1 MET B C 1
ATOM 690 O O . MET B 1 1 ? 2.504 -20.734 -19.297 1 82.69 1 MET B O 1
ATOM 694 N N . VAL B 1 2 ? 3.586 -18.844 -18.609 1 93.12 2 VAL B N 1
ATOM 695 C CA . VAL B 1 2 ? 2.357 -18.062 -18.438 1 93.12 2 VAL B CA 1
ATOM 696 C C . VAL B 1 2 ? 1.847 -17.625 -19.812 1 93.12 2 VAL B C 1
ATOM 698 O O . VAL B 1 2 ? 2.617 -17.531 -20.766 1 93.12 2 VAL B O 1
ATOM 701 N N . SER B 1 3 ? 0.649 -17.406 -19.828 1 96.25 3 SER B N 1
ATOM 702 C CA . SER B 1 3 ? -0.014 -17.062 -21.078 1 96.25 3 SER B CA 1
ATOM 703 C C . SER B 1 3 ? 0.176 -15.586 -21.406 1 96.25 3 SER B C 1
ATOM 705 O O . SER B 1 3 ? 0.613 -14.797 -20.562 1 96.25 3 SER B O 1
ATOM 707 N N . GLN B 1 4 ? -0.175 -15.352 -22.641 1 96.56 4 GLN B N 1
ATOM 708 C CA . GLN B 1 4 ? -0.172 -13.953 -23.062 1 96.56 4 GLN B CA 1
ATOM 709 C C . GLN B 1 4 ? -1.186 -13.133 -22.281 1 96.56 4 GLN B C 1
ATOM 711 O O . GLN B 1 4 ? -0.935 -11.977 -21.953 1 96.56 4 GLN B O 1
ATOM 716 N N . LEU B 1 5 ? -2.271 -13.742 -22.062 1 97.69 5 LEU B N 1
ATOM 717 C CA . LEU B 1 5 ? -3.301 -13.062 -21.281 1 97.69 5 LEU B CA 1
ATOM 718 C C . LEU B 1 5 ? -2.787 -12.727 -19.891 1 97.69 5 LEU B C 1
ATOM 720 O O . LEU B 1 5 ? -3.051 -11.641 -19.375 1 97.69 5 LEU B O 1
ATOM 724 N N . PHE B 1 6 ? -2.076 -13.648 -19.344 1 98.19 6 PHE B N 1
ATOM 725 C CA . PHE B 1 6 ? -1.479 -13.414 -18.031 1 98.19 6 PHE B CA 1
ATOM 726 C C . PHE B 1 6 ? -0.564 -12.195 -18.062 1 98.19 6 PHE B C 1
ATOM 728 O O . PHE B 1 6 ? -0.646 -11.328 -17.188 1 98.19 6 PHE B O 1
ATOM 735 N N . GLU B 1 7 ? 0.242 -12.086 -19.016 1 97.12 7 GLU B N 1
ATOM 736 C CA . GLU B 1 7 ? 1.178 -10.969 -19.141 1 97.12 7 GLU B CA 1
ATOM 737 C C . GLU B 1 7 ? 0.439 -9.648 -19.328 1 97.12 7 GLU B C 1
ATOM 739 O O . GLU B 1 7 ? 0.837 -8.625 -18.781 1 97.12 7 GLU B O 1
ATOM 744 N N . GLU B 1 8 ? -0.594 -9.672 -20.094 1 97.06 8 GLU B N 1
ATOM 745 C CA . GLU B 1 8 ? -1.415 -8.484 -20.312 1 97.06 8 GLU B CA 1
ATOM 746 C C . GLU B 1 8 ? -2.068 -8.016 -19.016 1 97.06 8 GLU B C 1
ATOM 748 O O . GLU B 1 8 ? -2.105 -6.816 -18.734 1 97.06 8 GLU B O 1
ATOM 753 N N . LYS B 1 9 ? -2.584 -8.945 -18.297 1 96.81 9 LYS B N 1
ATOM 754 C CA . LYS B 1 9 ? -3.221 -8.625 -17.031 1 96.81 9 LYS B CA 1
ATOM 755 C C . LYS B 1 9 ? -2.201 -8.102 -16.016 1 96.81 9 LYS B C 1
ATOM 757 O O . LYS B 1 9 ? -2.479 -7.156 -15.281 1 96.81 9 LYS B O 1
ATOM 762 N N . ALA B 1 10 ? -1.023 -8.711 -16.062 1 95.5 10 ALA B N 1
ATOM 763 C CA . ALA B 1 10 ? 0.049 -8.242 -15.188 1 95.5 10 ALA B CA 1
ATOM 764 C C . ALA B 1 10 ? 0.421 -6.797 -15.5 1 95.5 10 ALA B C 1
ATOM 766 O O . ALA B 1 10 ? 0.601 -5.988 -14.586 1 95.5 10 ALA B O 1
ATOM 767 N N . ALA B 1 11 ? 0.469 -6.512 -16.75 1 93.81 11 ALA B N 1
ATOM 768 C CA . ALA B 1 11 ? 0.779 -5.145 -17.172 1 93.81 11 ALA B CA 1
ATOM 769 C C . ALA B 1 11 ? -0.33 -4.184 -16.75 1 93.81 11 ALA B C 1
ATOM 771 O O . ALA B 1 11 ? -0.056 -3.07 -16.297 1 93.81 11 ALA B O 1
ATOM 772 N N . ALA B 1 12 ? -1.555 -4.562 -16.875 1 92.38 12 ALA B N 1
ATOM 773 C CA . ALA B 1 12 ? -2.707 -3.721 -16.547 1 92.38 12 ALA B CA 1
ATOM 774 C C . ALA B 1 12 ? -2.766 -3.408 -15.062 1 92.38 12 ALA B C 1
ATOM 776 O O . ALA B 1 12 ? -2.977 -2.258 -14.672 1 92.38 12 ALA B O 1
ATOM 777 N N . ILE B 1 13 ? -2.533 -4.438 -14.234 1 93.25 13 ILE B N 1
ATOM 778 C CA . ILE B 1 13 ? -2.664 -4.219 -12.797 1 93.25 13 ILE B CA 1
ATOM 779 C C . ILE B 1 13 ? -1.472 -3.412 -12.289 1 93.25 13 ILE B C 1
ATOM 781 O O . ILE B 1 13 ? -1.587 -2.678 -11.305 1 93.25 13 ILE B O 1
ATOM 785 N N . ASN B 1 14 ? -0.334 -3.537 -12.953 1 88.12 14 ASN B N 1
ATOM 786 C CA . ASN B 1 14 ? 0.828 -2.738 -12.57 1 88.12 14 ASN B CA 1
ATOM 787 C C . ASN B 1 14 ? 0.547 -1.245 -12.703 1 88.12 14 ASN B C 1
ATOM 789 O O . ASN B 1 14 ? 1.044 -0.444 -11.906 1 88.12 14 ASN B O 1
ATOM 793 N N . LYS B 1 15 ? -0.285 -0.851 -13.672 1 83.75 15 LYS B N 1
ATOM 794 C CA . LYS B 1 15 ? -0.649 0.552 -13.844 1 83.75 15 LYS B CA 1
ATOM 795 C C . LYS B 1 15 ? -1.519 1.043 -12.688 1 83.75 15 LYS B C 1
ATOM 797 O O . LYS B 1 15 ? -1.427 2.205 -12.289 1 83.75 15 LYS B O 1
ATOM 802 N N . VAL B 1 16 ? -2.258 0.094 -12.18 1 82.69 16 VAL B N 1
ATOM 803 C CA . VAL B 1 16 ? -3.172 0.427 -11.094 1 82.69 16 VAL B CA 1
ATOM 804 C C . VAL B 1 16 ? -2.428 0.379 -9.758 1 82.69 16 VAL B C 1
ATOM 806 O O . VAL B 1 16 ? -2.734 1.145 -8.844 1 82.69 16 VAL B O 1
ATOM 809 N N . THR B 1 17 ? -1.384 -0.474 -9.766 1 84.75 17 THR B N 1
ATOM 810 C CA . THR B 1 17 ? -0.695 -0.677 -8.492 1 84.75 17 THR B CA 1
ATOM 811 C C . THR B 1 17 ? 0.5 0.264 -8.367 1 84.75 17 THR B C 1
ATOM 813 O O . THR B 1 17 ? 1.141 0.328 -7.316 1 84.75 17 THR B O 1
ATOM 816 N N . THR B 1 18 ? 0.831 0.929 -9.438 1 81.88 18 THR B N 1
ATOM 817 C CA . THR B 1 18 ? 1.858 1.958 -9.32 1 81.88 18 THR B CA 1
ATOM 818 C C . THR B 1 18 ? 1.363 3.117 -8.461 1 81.88 18 THR B C 1
ATOM 820 O O . THR B 1 18 ? 0.625 3.98 -8.938 1 81.88 18 THR B O 1
ATOM 823 N N . ALA B 1 19 ? 1.366 2.945 -7.266 1 78.62 19 ALA B N 1
ATOM 824 C CA . ALA B 1 19 ? 0.857 3.846 -6.234 1 78.62 19 ALA B CA 1
ATOM 825 C C . ALA B 1 19 ? 1.965 4.254 -5.266 1 78.62 19 ALA B C 1
ATOM 827 O O . ALA B 1 19 ? 3.043 3.654 -5.258 1 78.62 19 ALA B O 1
ATOM 828 N N . PRO B 1 20 ? 1.661 5.289 -4.441 1 85.75 20 PRO B N 1
ATOM 829 C CA . PRO B 1 20 ? 2.621 5.688 -3.41 1 85.75 20 PRO B CA 1
ATOM 830 C C . PRO B 1 20 ? 3.02 4.527 -2.498 1 85.75 20 PRO B C 1
ATOM 832 O O . PRO B 1 20 ? 2.188 3.674 -2.182 1 85.75 20 PRO B O 1
ATOM 835 N N . THR B 1 21 ? 4.359 4.555 -2.125 1 84.69 21 THR B N 1
ATOM 836 C CA . THR B 1 21 ? 4.867 3.529 -1.222 1 84.69 21 THR B CA 1
ATOM 837 C C . THR B 1 21 ? 4.195 3.633 0.145 1 84.69 21 THR B C 1
ATOM 839 O O . THR B 1 21 ? 3.557 4.641 0.454 1 84.69 21 THR B O 1
ATOM 842 N N . GLN B 1 22 ? 4.344 2.594 0.867 1 84.31 22 GLN B N 1
ATOM 843 C CA . GLN B 1 22 ? 3.822 2.607 2.229 1 84.31 22 GLN B CA 1
ATOM 844 C C . GLN B 1 22 ? 4.383 3.785 3.021 1 84.31 22 GLN B C 1
ATOM 846 O O . GLN B 1 22 ? 3.65 4.449 3.756 1 84.31 22 GLN B O 1
ATOM 851 N N . ASP B 1 23 ? 5.641 4.023 2.85 1 90.31 23 ASP B N 1
ATOM 852 C CA . ASP B 1 23 ? 6.281 5.141 3.537 1 90.31 23 ASP B CA 1
ATOM 853 C C . ASP B 1 23 ? 5.672 6.473 3.104 1 90.31 23 ASP B C 1
ATOM 855 O O . ASP B 1 23 ? 5.383 7.332 3.939 1 90.31 23 ASP B O 1
ATOM 859 N N . GLU B 1 24 ? 5.441 6.605 1.824 1 94.25 24 GLU B N 1
ATOM 860 C CA . GLU B 1 24 ? 4.836 7.828 1.307 1 94.25 24 GLU B CA 1
ATOM 861 C C . GLU B 1 24 ? 3.416 8.008 1.836 1 94.25 24 GLU B C 1
ATOM 863 O O . GLU B 1 24 ? 3.02 9.117 2.203 1 94.25 24 GLU B O 1
ATOM 868 N N . MET B 1 25 ? 2.732 6.953 1.922 1 93.06 25 MET B N 1
ATOM 869 C CA . MET B 1 25 ? 1.364 6.992 2.43 1 93.06 25 MET B CA 1
ATOM 870 C C . MET B 1 25 ? 1.342 7.383 3.904 1 93.06 25 MET B C 1
ATOM 872 O O . MET B 1 25 ? 0.476 8.148 4.332 1 93.06 25 MET B O 1
ATOM 876 N N . LEU B 1 26 ? 2.307 6.914 4.645 1 94.25 26 LEU B N 1
ATOM 877 C CA . LEU B 1 26 ? 2.391 7.23 6.066 1 94.25 26 LEU B CA 1
ATOM 878 C C . LEU B 1 26 ? 2.75 8.695 6.277 1 94.25 26 LEU B C 1
ATOM 880 O O . LEU B 1 26 ? 2.234 9.344 7.195 1 94.25 26 LEU B O 1
ATOM 884 N N . GLN B 1 27 ? 3.604 9.133 5.402 1 97.5 27 GLN B N 1
ATOM 885 C CA . GLN B 1 27 ? 3.943 10.547 5.465 1 97.5 27 GLN B CA 1
ATOM 886 C C . GLN B 1 27 ? 2.721 11.422 5.188 1 97.5 27 GLN B C 1
ATOM 888 O O . GLN B 1 27 ? 2.471 12.391 5.902 1 97.5 27 GLN B O 1
ATOM 893 N N . LEU B 1 28 ? 1.965 11.047 4.156 1 97.69 28 LEU B N 1
ATOM 894 C CA . LEU B 1 28 ? 0.735 11.766 3.84 1 97.69 28 LEU B CA 1
ATOM 895 C C . LEU B 1 28 ? -0.221 11.758 5.027 1 97.69 28 LEU B C 1
ATOM 897 O O . LEU B 1 28 ? -0.762 12.805 5.402 1 97.69 28 LEU B O 1
ATOM 901 N N . TYR B 1 29 ? -0.354 10.641 5.582 1 97.06 29 TYR B N 1
ATOM 902 C CA . TYR B 1 29 ? -1.253 10.477 6.719 1 97.06 29 TYR B CA 1
ATOM 903 C C . TYR B 1 29 ? -0.83 11.367 7.883 1 97.06 29 TYR B C 1
ATOM 905 O O . TYR B 1 29 ? -1.644 12.125 8.422 1 97.06 29 TYR B O 1
ATOM 913 N N . GLY B 1 30 ? 0.353 11.242 8.273 1 98.44 30 GLY B N 1
ATOM 914 C CA . GLY B 1 30 ? 0.848 12.031 9.398 1 98.44 30 GLY B CA 1
ATOM 915 C C . GLY B 1 30 ? 0.67 13.523 9.203 1 98.44 30 GLY B C 1
ATOM 916 O O . GLY B 1 30 ? 0.152 14.211 10.078 1 98.44 30 GLY B O 1
ATOM 917 N N . LEU B 1 31 ? 1.086 13.969 8.023 1 98.75 31 LEU B N 1
ATOM 918 C CA . LEU B 1 31 ? 0.977 15.391 7.734 1 98.75 31 LEU B CA 1
ATOM 919 C C . LEU B 1 31 ? -0.484 15.828 7.684 1 98.75 31 LEU B C 1
ATOM 921 O O . LEU B 1 31 ? -0.827 16.922 8.148 1 98.75 31 LEU B O 1
ATOM 925 N N . TYR B 1 32 ? -1.349 15.031 7.141 1 98.38 32 TYR B N 1
ATOM 926 C CA . TYR B 1 32 ? -2.775 15.328 7.102 1 98.38 32 TYR B CA 1
ATOM 927 C C . TYR B 1 32 ? -3.338 15.492 8.508 1 98.38 32 TYR B C 1
ATOM 929 O O . TYR B 1 32 ? -4.02 16.469 8.805 1 98.38 32 TYR B O 1
ATOM 937 N N . LYS B 1 33 ? -2.992 14.508 9.344 1 98.31 33 LYS B N 1
ATOM 938 C CA . LYS B 1 33 ? -3.473 14.539 10.719 1 98.31 33 LYS B CA 1
ATOM 939 C C . LYS B 1 33 ? -2.912 15.742 11.469 1 98.31 33 LYS B C 1
ATOM 941 O O . LYS B 1 33 ? -3.648 16.438 12.164 1 98.31 33 LYS B O 1
ATOM 946 N N . GLN B 1 34 ? -1.702 16.031 11.336 1 98.69 34 GLN B N 1
ATOM 947 C CA . GLN B 1 34 ? -1.065 17.141 12.023 1 98.69 34 GLN B CA 1
ATOM 948 C C . GLN B 1 34 ? -1.643 18.484 11.562 1 98.69 34 GLN B C 1
ATOM 950 O O . GLN B 1 34 ? -1.825 19.391 12.359 1 98.69 34 GLN B O 1
ATOM 955 N N . ALA B 1 35 ? -1.907 18.516 10.273 1 98.62 35 ALA B N 1
ATOM 956 C CA . ALA B 1 35 ? -2.443 19.75 9.703 1 98.62 35 ALA B CA 1
ATOM 957 C C . ALA B 1 35 ? -3.885 19.969 10.148 1 98.62 35 ALA B C 1
ATOM 959 O O . ALA B 1 35 ? -4.305 21.109 10.359 1 98.62 35 ALA B O 1
ATOM 960 N N . THR B 1 36 ? -4.648 18.906 10.375 1 98.12 36 THR B N 1
ATOM 961 C CA . THR B 1 36 ? -6.086 19.047 10.586 1 98.12 36 THR B CA 1
ATOM 962 C C . THR B 1 36 ? -6.426 18.969 12.07 1 98.12 36 THR B C 1
ATOM 964 O O . THR B 1 36 ? -7.379 19.609 12.523 1 98.12 36 THR B O 1
ATOM 967 N N . VAL B 1 37 ? -5.637 18.203 12.836 1 97.38 37 VAL B N 1
ATOM 968 C CA . VAL B 1 37 ? -5.996 17.938 14.227 1 97.38 37 VAL B CA 1
ATOM 969 C C . VAL B 1 37 ? -4.941 18.547 15.156 1 97.38 37 VAL B C 1
ATOM 971 O O . VAL B 1 37 ? -5.258 18.969 16.266 1 97.38 37 VAL B O 1
ATOM 974 N N . GLY B 1 38 ? -3.684 18.609 14.727 1 97.94 38 GLY B N 1
ATOM 975 C CA . GLY B 1 38 ? -2.57 19 15.578 1 97.94 38 GLY B CA 1
ATOM 976 C C . GLY B 1 38 ? -1.874 17.812 16.219 1 97.94 38 GLY B C 1
ATOM 977 O O . GLY B 1 38 ? -1.861 16.719 15.664 1 97.94 38 GLY B O 1
ATOM 978 N N . ASP B 1 39 ? -1.244 18.016 17.406 1 98.44 39 ASP B N 1
ATOM 979 C CA . ASP B 1 39 ? -0.431 16.984 18.062 1 98.44 39 ASP B CA 1
ATOM 980 C C . ASP B 1 39 ? -1.266 15.75 18.391 1 98.44 39 ASP B C 1
ATOM 982 O O . ASP B 1 39 ? -2.424 15.867 18.797 1 98.44 39 ASP B O 1
ATOM 986 N N . ASN B 1 40 ? -0.657 14.609 18.156 1 98.25 40 ASN B N 1
ATOM 987 C CA . ASN B 1 40 ? -1.292 13.32 18.422 1 98.25 40 ASN B CA 1
ATOM 988 C C . ASN B 1 40 ? -1.661 13.172 19.891 1 98.25 40 ASN B C 1
ATOM 990 O O . ASN B 1 40 ? -0.794 13.25 20.766 1 98.25 40 ASN B O 1
ATOM 994 N N . THR B 1 41 ? -2.922 12.93 20.109 1 97.06 41 THR B N 1
ATOM 995 C CA . THR B 1 41 ? -3.404 12.773 21.484 1 97.06 41 THR B CA 1
ATOM 996 C C . THR B 1 41 ? -3.895 11.352 21.719 1 97.06 41 THR B C 1
ATOM 998 O O . THR B 1 41 ? -4.434 11.047 22.797 1 97.06 41 THR B O 1
ATOM 1001 N N . LYS B 1 42 ? -3.707 10.531 20.766 1 96.06 42 LYS B N 1
ATOM 1002 C CA . LYS B 1 42 ? -4.203 9.164 20.844 1 96.06 42 LYS B CA 1
ATOM 1003 C C . LYS B 1 42 ? -3.184 8.25 21.531 1 96.06 42 LYS B C 1
ATOM 1005 O O . LYS B 1 42 ? -1.976 8.477 21.422 1 96.06 42 LYS B O 1
ATOM 1010 N N . GLU B 1 43 ? -3.695 7.27 22.094 1 97.12 43 GLU B N 1
ATOM 1011 C CA . GLU B 1 43 ? -2.814 6.277 22.703 1 97.12 43 GLU B CA 1
ATOM 1012 C C . GLU B 1 43 ? -2.08 5.465 21.641 1 97.12 43 GLU B C 1
ATOM 1014 O O . GLU B 1 43 ? -2.639 5.176 20.578 1 97.12 43 GLU B O 1
ATOM 1019 N N . LYS B 1 44 ? -0.938 5.078 22 1 96.12 44 LYS B N 1
ATOM 1020 C CA . LYS B 1 44 ? -0.122 4.285 21.078 1 96.12 44 LYS B CA 1
ATOM 1021 C C . LYS B 1 44 ? -0.688 2.875 20.922 1 96.12 44 LYS B C 1
ATOM 1023 O O . LYS B 1 44 ? -0.897 2.168 21.906 1 96.12 44 LYS B O 1
ATOM 1028 N N . PRO B 1 45 ? -0.935 2.537 19.703 1 95.69 45 PRO B N 1
ATOM 1029 C CA . PRO B 1 45 ? -1.432 1.179 19.469 1 95.69 45 PRO B CA 1
ATOM 1030 C C . PRO B 1 45 ? -0.423 0.105 19.875 1 95.69 45 PRO B C 1
ATOM 1032 O O . PRO B 1 45 ? 0.788 0.335 19.797 1 95.69 45 PRO B O 1
ATOM 1035 N N . GLY B 1 46 ? -0.886 -1.04 20.188 1 90.12 46 GLY B N 1
ATOM 1036 C CA . GLY B 1 46 ? -0.021 -2.158 20.531 1 90.12 46 GLY B CA 1
ATOM 1037 C C . GLY B 1 46 ? 0.812 -2.648 19.359 1 90.12 46 GLY B C 1
ATOM 1038 O O . GLY B 1 46 ? 0.547 -2.295 18.219 1 90.12 46 GLY B O 1
ATOM 1039 N N . ILE B 1 47 ? 1.814 -3.451 19.641 1 82.94 47 ILE B N 1
ATOM 1040 C CA . ILE B 1 47 ? 2.762 -3.916 18.625 1 82.94 47 ILE B CA 1
ATOM 1041 C C . ILE B 1 47 ? 2.068 -4.891 17.672 1 82.94 47 ILE B C 1
ATOM 1043 O O . ILE B 1 47 ? 2.541 -5.125 16.562 1 82.94 47 ILE B O 1
ATOM 1047 N N . PHE B 1 48 ? 0.939 -5.496 18.188 1 83.56 48 PHE B N 1
ATOM 1048 C CA . PHE B 1 48 ? 0.256 -6.5 17.391 1 83.56 48 PHE B CA 1
ATOM 1049 C C . PHE B 1 48 ? -0.614 -5.84 16.328 1 83.56 48 PHE B C 1
ATOM 1051 O O . PHE B 1 48 ? -1.192 -6.523 15.477 1 83.56 48 PHE B O 1
ATOM 1058 N N . ASN B 1 49 ? -0.839 -4.559 16.406 1 85.44 49 ASN B N 1
ATOM 1059 C CA . ASN B 1 49 ? -1.517 -3.771 15.375 1 85.44 49 ASN B CA 1
ATOM 1060 C C . ASN B 1 49 ? -0.528 -2.938 14.562 1 85.44 49 ASN B C 1
ATOM 1062 O O . ASN B 1 49 ? -0.497 -1.712 14.688 1 85.44 49 ASN B O 1
ATOM 1066 N N . MET B 1 50 ? 0.079 -3.639 13.734 1 83.62 50 MET B N 1
ATOM 1067 C CA . MET B 1 50 ? 1.232 -3.045 13.062 1 83.62 50 MET B CA 1
ATOM 1068 C C . MET B 1 50 ? 0.812 -1.857 12.203 1 83.62 50 MET B C 1
ATOM 1070 O O . MET B 1 50 ? 1.433 -0.794 12.266 1 83.62 50 MET B O 1
ATOM 1074 N N . LYS B 1 51 ? -0.195 -1.953 11.445 1 84.38 51 LYS B N 1
ATOM 1075 C CA . LYS B 1 51 ? -0.651 -0.865 10.586 1 84.38 51 LYS B CA 1
ATOM 1076 C C . LYS B 1 51 ? -1 0.375 11.406 1 84.38 51 LYS B C 1
ATOM 1078 O O . LYS B 1 51 ? -0.556 1.479 11.094 1 84.38 51 LYS B O 1
ATOM 1083 N N . ASP B 1 52 ? -1.76 0.216 12.453 1 92.81 52 ASP B N 1
ATOM 1084 C CA . ASP B 1 52 ? -2.16 1.332 13.305 1 92.81 52 ASP B CA 1
ATOM 1085 C C . ASP B 1 52 ? -0.956 1.936 14.023 1 92.81 52 ASP B C 1
ATOM 1087 O O . ASP B 1 52 ? -0.887 3.152 14.211 1 92.81 52 ASP B O 1
ATOM 1091 N N . ARG B 1 53 ? -0.075 1.075 14.383 1 93 53 ARG B N 1
ATOM 1092 C CA . ARG B 1 53 ? 1.133 1.54 15.055 1 93 53 ARG B CA 1
ATOM 1093 C C . ARG B 1 53 ? 1.978 2.408 14.133 1 93 53 ARG B C 1
ATOM 1095 O O . ARG B 1 53 ? 2.467 3.465 14.531 1 93 53 ARG B O 1
ATOM 1102 N N . TYR B 1 54 ? 2.09 2.023 12.945 1 91.81 54 TYR B N 1
ATOM 1103 C CA . TYR B 1 54 ? 2.852 2.789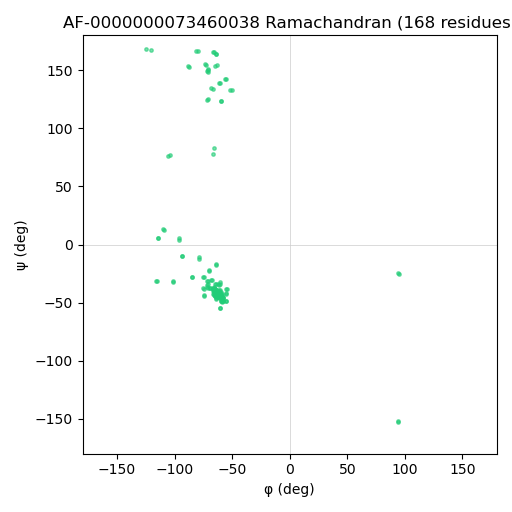 11.969 1 91.81 54 TYR B CA 1
ATOM 1104 C C . TYR B 1 54 ? 2.211 4.148 11.719 1 91.81 54 TYR B C 1
ATOM 1106 O O . TYR B 1 54 ? 2.902 5.168 11.664 1 91.81 54 TYR B O 1
ATOM 1114 N N . LYS B 1 55 ? 0.939 4.141 11.594 1 95.62 55 LYS B N 1
ATOM 1115 C CA . LYS B 1 55 ? 0.211 5.398 11.438 1 95.62 55 LYS B CA 1
ATOM 1116 C C . LYS B 1 55 ? 0.42 6.305 12.648 1 95.62 55 LYS B C 1
ATOM 1118 O O . LYS B 1 55 ? 0.698 7.496 12.5 1 95.62 55 LYS B O 1
ATOM 1123 N N . TRP B 1 56 ? 0.305 5.715 13.773 1 97.56 56 TRP B N 1
ATOM 1124 C CA . TRP B 1 56 ? 0.494 6.461 15.016 1 97.56 56 TRP B CA 1
ATOM 1125 C C . TRP B 1 56 ? 1.889 7.074 15.07 1 97.56 56 TRP B C 1
ATOM 1127 O O . TRP B 1 56 ? 2.041 8.258 15.375 1 97.56 56 TRP B O 1
ATOM 1137 N N . ASP B 1 57 ? 2.854 6.289 14.781 1 97.25 57 ASP B N 1
ATOM 1138 C CA . ASP B 1 57 ? 4.238 6.742 14.82 1 97.25 57 ASP B CA 1
ATOM 1139 C C . ASP B 1 57 ? 4.48 7.863 13.805 1 97.25 57 ASP B C 1
ATOM 1141 O O . ASP B 1 57 ? 5.191 8.828 14.102 1 97.25 57 ASP B O 1
ATOM 1145 N N . ALA B 1 58 ? 3.908 7.719 12.602 1 97.62 58 ALA B N 1
ATOM 1146 C CA . ALA B 1 58 ? 4.062 8.711 11.539 1 97.62 58 ALA B CA 1
ATOM 1147 C C . ALA B 1 58 ? 3.484 10.062 11.969 1 97.62 58 ALA B C 1
ATOM 1149 O O . ALA B 1 58 ? 4.043 11.109 11.641 1 97.62 58 ALA B O 1
ATOM 1150 N N . TRP B 1 59 ? 2.383 9.969 12.648 1 98.62 59 TRP B N 1
ATOM 1151 C CA . TRP B 1 59 ? 1.762 11.18 13.172 1 98.62 59 TRP B CA 1
ATOM 1152 C C . TRP B 1 59 ? 2.543 11.711 14.367 1 98.62 59 TRP B C 1
ATOM 1154 O O . TRP B 1 59 ? 2.84 12.906 14.438 1 98.62 59 TRP B O 1
ATOM 1164 N N . GLU B 1 60 ? 2.959 10.859 15.281 1 98.38 60 GLU B N 1
ATOM 1165 C CA . GLU B 1 60 ? 3.648 11.227 16.516 1 98.38 60 GLU B CA 1
ATOM 1166 C C . GLU B 1 60 ? 4.977 11.914 16.219 1 98.38 60 GLU B C 1
ATOM 1168 O O . GLU B 1 60 ? 5.387 12.82 16.953 1 98.38 60 GLU B O 1
ATOM 1173 N N . LYS B 1 61 ? 5.602 11.547 15.242 1 98.12 61 LYS B N 1
ATOM 1174 C CA . LYS B 1 61 ? 6.902 12.094 14.875 1 98.12 61 LYS B CA 1
ATOM 1175 C C . LYS B 1 61 ? 6.793 13.57 14.516 1 98.12 61 LYS B C 1
ATOM 1177 O O . LYS B 1 61 ? 7.801 14.281 14.453 1 98.12 61 LYS B O 1
ATOM 1182 N N . LEU B 1 62 ? 5.578 14.07 14.242 1 98.62 62 LEU B N 1
ATOM 1183 C CA . LEU B 1 62 ? 5.371 15.445 13.812 1 98.62 62 LEU B CA 1
ATOM 1184 C C . LEU B 1 62 ? 4.992 16.328 15 1 98.62 62 LEU B C 1
ATOM 1186 O O . LEU B 1 62 ? 4.688 17.516 14.828 1 98.62 62 LEU B O 1
ATOM 1190 N N . LYS B 1 63 ? 5.012 15.703 16.203 1 98.38 63 LYS B N 1
ATOM 1191 C CA . LYS B 1 63 ? 4.676 16.453 17.422 1 98.38 63 LYS B CA 1
ATOM 1192 C C . LYS B 1 63 ? 5.477 17.75 17.5 1 98.38 63 LYS B C 1
ATOM 1194 O O . LYS B 1 63 ? 6.691 17.75 17.281 1 98.38 63 LYS B O 1
ATOM 1199 N N . GLY B 1 64 ? 4.715 18.906 17.828 1 98.44 64 GLY B N 1
ATOM 1200 C CA . G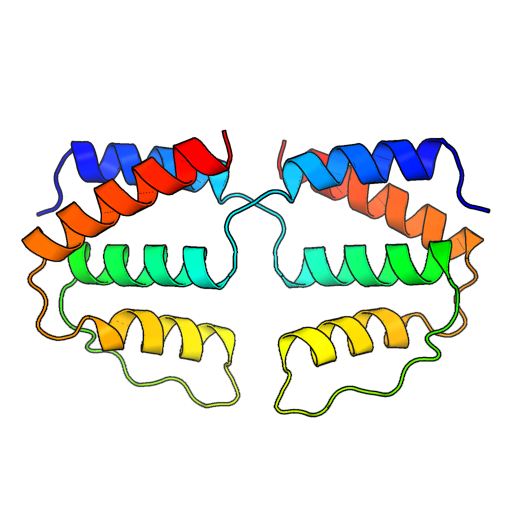LY B 1 64 ? 5.367 20.203 17.938 1 98.44 64 GLY B CA 1
ATOM 1201 C C . GLY B 1 64 ? 5.312 21.016 16.656 1 98.44 64 GLY B C 1
ATOM 1202 O O . GLY B 1 64 ? 5.5 22.234 16.688 1 98.44 64 GLY B O 1
ATOM 1203 N N . LYS B 1 65 ? 5.176 20.359 15.516 1 98.56 65 LYS B N 1
ATOM 1204 C CA . LYS B 1 65 ? 4.996 21.078 14.258 1 98.56 65 LYS B CA 1
ATOM 1205 C C . LYS B 1 65 ? 3.643 21.781 14.219 1 98.56 65 LYS B C 1
ATOM 1207 O O . LYS B 1 65 ? 2.615 21.188 14.539 1 98.56 65 LYS B O 1
ATOM 1212 N N . SER B 1 66 ? 3.619 23.031 13.797 1 98.19 66 SER B N 1
ATOM 1213 C CA . SER B 1 66 ? 2.354 23.75 13.742 1 98.19 66 SER B CA 1
ATOM 1214 C C . SER B 1 66 ? 1.458 23.234 12.625 1 98.19 66 SER B C 1
ATOM 1216 O O . SER B 1 66 ? 1.95 22.75 11.602 1 98.19 66 SER B O 1
ATOM 1218 N N . PRO B 1 67 ? 0.2 23.344 12.805 1 97.94 67 PRO B N 1
ATOM 1219 C CA . PRO B 1 67 ? -0.709 22.938 11.727 1 97.94 67 PRO B CA 1
ATOM 1220 C C . PRO B 1 67 ? -0.41 23.656 10.406 1 97.94 67 PRO B C 1
ATOM 1222 O O . PRO B 1 67 ? -0.479 23.047 9.336 1 97.94 67 PRO B O 1
ATOM 1225 N N . ALA B 1 68 ? -0.076 24.891 10.516 1 98 68 ALA B N 1
ATOM 1226 C CA . ALA B 1 68 ? 0.219 25.656 9.312 1 98 68 ALA B CA 1
ATOM 1227 C C . ALA B 1 68 ? 1.439 25.109 8.594 1 98 68 ALA B C 1
ATOM 1229 O O . ALA B 1 68 ? 1.435 24.969 7.363 1 98 68 ALA B O 1
ATOM 1230 N N . GLU B 1 69 ? 2.445 24.766 9.305 1 98.44 69 GLU B N 1
ATOM 1231 C CA . GLU B 1 69 ? 3.639 24.172 8.719 1 98.44 69 GLU B CA 1
ATOM 1232 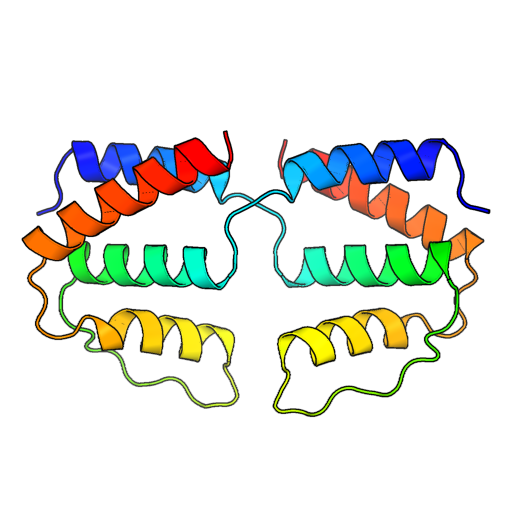C C . GLU B 1 69 ? 3.334 22.797 8.125 1 98.44 69 GLU B C 1
ATOM 1234 O O . GLU B 1 69 ? 3.795 22.469 7.035 1 98.44 69 GLU B O 1
ATOM 1239 N N . ALA B 1 70 ? 2.574 22.047 8.859 1 98.69 70 ALA B N 1
ATOM 1240 C CA . ALA B 1 70 ? 2.189 20.719 8.398 1 98.69 70 ALA B CA 1
ATOM 1241 C C . ALA B 1 70 ? 1.394 20.797 7.098 1 98.69 70 ALA B C 1
ATOM 1243 O O . ALA B 1 70 ? 1.593 19.984 6.188 1 98.69 70 ALA B O 1
ATOM 1244 N N . GLU B 1 71 ? 0.496 21.734 6.988 1 98.56 71 GLU B N 1
ATOM 1245 C CA . GLU B 1 71 ? -0.294 21.938 5.777 1 98.56 71 GLU B CA 1
ATOM 1246 C C . GLU B 1 71 ? 0.601 22.219 4.574 1 98.56 71 GLU B C 1
ATOM 1248 O O . GLU B 1 71 ? 0.412 21.641 3.502 1 98.56 71 GLU B O 1
ATOM 1253 N N . GLN B 1 72 ? 1.553 23.047 4.805 1 98.5 72 GLN B N 1
ATOM 1254 C CA . GLN B 1 72 ? 2.453 23.391 3.713 1 98.5 72 GLN B CA 1
ATOM 1255 C C . GLN B 1 72 ? 3.266 22.188 3.262 1 98.5 72 GLN B C 1
ATOM 1257 O O . GLN B 1 72 ? 3.438 21.953 2.062 1 98.5 72 GLN B O 1
ATOM 1262 N N . GLU B 1 73 ? 3.723 21.484 4.191 1 98.62 73 GLU B N 1
ATOM 1263 C CA . GLU B 1 73 ? 4.5 20.297 3.857 1 98.62 73 GLU B CA 1
ATOM 1264 C C . GLU B 1 73 ? 3.633 19.25 3.164 1 98.62 73 GLU B C 1
ATOM 1266 O O . GLU B 1 73 ? 4.098 18.547 2.254 1 98.62 73 GLU B O 1
ATOM 1271 N N . TYR B 1 74 ? 2.475 19.141 3.646 1 98.56 74 TYR B N 1
ATOM 1272 C CA . TYR B 1 74 ? 1.538 18.219 3.012 1 98.56 74 TYR B CA 1
ATOM 1273 C C . TYR B 1 74 ? 1.327 18.578 1.547 1 98.56 74 TYR B C 1
ATOM 1275 O O . TYR B 1 74 ? 1.434 17.719 0.668 1 98.56 74 TYR B O 1
ATOM 1283 N N . ILE B 1 75 ? 1.073 19.781 1.255 1 98.56 75 ILE B N 1
ATOM 1284 C CA . ILE B 1 75 ? 0.818 20.25 -0.102 1 98.56 75 ILE B CA 1
ATOM 1285 C C . ILE B 1 75 ? 2.043 20 -0.977 1 98.56 75 ILE B C 1
ATOM 1287 O O . ILE B 1 75 ? 1.919 19.5 -2.102 1 98.56 75 ILE B O 1
ATOM 1291 N N . ALA B 1 76 ? 3.172 20.25 -0.439 1 98.56 76 ALA B N 1
ATOM 1292 C CA . ALA B 1 76 ? 4.414 20.016 -1.173 1 98.56 76 ALA B CA 1
ATOM 1293 C C . ALA B 1 76 ? 4.59 18.531 -1.486 1 98.56 76 ALA B C 1
ATOM 1295 O O . ALA B 1 76 ? 4.984 18.172 -2.598 1 98.56 76 ALA B O 1
ATOM 1296 N N . LEU B 1 77 ? 4.332 17.719 -0.498 1 98.19 77 LEU B N 1
ATOM 1297 C CA . LEU B 1 77 ? 4.449 16.281 -0.695 1 98.19 77 LEU B CA 1
ATOM 1298 C C . LEU B 1 77 ? 3.465 15.789 -1.754 1 98.19 77 LEU B C 1
ATOM 1300 O O . LEU B 1 77 ? 3.826 14.992 -2.625 1 98.19 77 LEU B O 1
ATOM 1304 N N . VAL B 1 78 ? 2.26 16.266 -1.665 1 97.62 78 VAL B N 1
ATOM 1305 C CA . VAL B 1 78 ? 1.239 15.883 -2.633 1 97.62 78 VAL B CA 1
ATOM 1306 C C . VAL B 1 78 ? 1.683 16.281 -4.039 1 97.62 78 VAL B C 1
ATOM 1308 O O . VAL B 1 78 ? 1.575 15.492 -4.977 1 97.62 78 VAL B O 1
ATOM 1311 N N . ASP B 1 79 ? 2.207 17.484 -4.176 1 97.75 79 ASP B N 1
ATOM 1312 C CA . ASP B 1 79 ? 2.691 17.922 -5.477 1 97.75 79 ASP B CA 1
ATOM 1313 C C . ASP B 1 79 ? 3.781 17 -6.004 1 97.75 79 ASP B C 1
ATOM 1315 O O . ASP B 1 79 ? 3.77 16.609 -7.18 1 97.75 79 ASP B O 1
ATOM 1319 N N . ALA B 1 80 ? 4.66 16.609 -5.199 1 97.12 80 ALA B N 1
ATOM 1320 C CA . ALA B 1 80 ? 5.742 15.703 -5.586 1 97.12 80 ALA B CA 1
ATOM 1321 C C . ALA B 1 80 ? 5.203 14.336 -6 1 97.12 80 ALA B C 1
ATOM 1323 O O . ALA B 1 80 ? 5.648 13.766 -6.996 1 97.12 80 ALA B O 1
ATOM 1324 N N . LEU B 1 81 ? 4.27 13.883 -5.234 1 95 81 LEU B N 1
ATOM 1325 C CA . LEU B 1 81 ? 3.727 12.555 -5.492 1 95 81 LEU B CA 1
ATOM 1326 C C . LEU B 1 81 ? 2.871 12.547 -6.754 1 95 81 LEU B C 1
ATOM 1328 O O . LEU B 1 81 ? 2.893 11.586 -7.52 1 95 81 LEU B O 1
ATOM 1332 N N . LEU B 1 82 ? 2.146 13.625 -6.965 1 93.69 82 LEU B N 1
ATOM 1333 C CA . LEU B 1 82 ? 1.358 13.719 -8.188 1 93.69 82 LEU B CA 1
ATOM 1334 C C . LEU B 1 82 ? 2.262 13.758 -9.422 1 93.69 82 LEU B C 1
ATOM 1336 O O . LEU B 1 82 ? 1.925 13.195 -10.461 1 93.69 82 LEU B O 1
ATOM 1340 N N . ALA B 1 83 ? 3.357 14.359 -9.242 1 93.38 83 ALA B N 1
ATOM 1341 C CA . ALA B 1 83 ? 4.32 14.398 -10.344 1 93.38 83 ALA B CA 1
ATOM 1342 C C . ALA B 1 83 ? 4.953 13.031 -10.57 1 93.38 83 ALA B C 1
ATOM 1344 O O . ALA B 1 83 ? 5.207 12.641 -11.711 1 93.38 83 ALA B O 1
ATOM 1345 N N . LYS B 1 84 ? 5.141 12.32 -9.5 1 90.44 84 LYS B N 1
ATOM 1346 C CA . LYS B 1 84 ? 5.82 11.023 -9.547 1 90.44 84 LYS B CA 1
ATOM 1347 C C . LYS B 1 84 ? 4.918 9.953 -10.148 1 90.44 84 LYS B C 1
ATOM 1349 O O . LYS B 1 84 ? 5.391 9.07 -10.867 1 90.44 84 LYS B O 1
ATOM 1354 N N . TYR B 1 85 ? 3.66 10.008 -9.836 1 85.19 85 TYR B N 1
ATOM 1355 C CA . TYR B 1 85 ? 2.746 8.93 -10.211 1 85.19 85 TYR B CA 1
ATOM 1356 C C . TYR B 1 85 ? 1.786 9.391 -11.305 1 85.19 85 TYR B C 1
ATOM 1358 O O . TYR B 1 85 ? 0.781 8.734 -11.578 1 85.19 85 TYR B O 1
ATOM 1366 N N . ALA B 1 86 ? 2.066 10.469 -11.867 1 76.5 86 ALA B N 1
ATOM 1367 C CA . ALA B 1 86 ? 1.311 10.969 -13.016 1 76.5 86 ALA B CA 1
ATOM 1368 C C . ALA B 1 86 ? 1.585 10.133 -14.266 1 76.5 86 ALA B C 1
ATOM 1370 O O . ALA B 1 86 ? 2.674 9.578 -14.414 1 76.5 86 ALA B O 1
#

InterPro domains:
  IPR000582 Acyl-CoA-binding protein, ACBP [PF00887] (4-78)
  IPR000582 Acyl-CoA-binding protein, ACBP [PR00689] (3-18)
  IPR000582 Acyl-CoA-binding protein, ACBP [PR00689] (20-38)
  IPR000582 Acyl-CoA-binding protein, ACBP [PR00689] (43-58)
  IPR000582 Acyl-CoA-binding protein, ACBP [PR00689] (64-81)
  IPR000582 Acyl-CoA-binding protein, ACBP [PS51228] (2-86)
  IPR014352 FERM/acyl-CoA-binding protein superfamily [G3DSA:1.20.80.10] (1-86)
  IPR022408 Acyl-CoA-binding protein, ACBP, conserved site [PS00880] (20-38)
  IPR035984 Acyl-CoA binding protein superfamily [SSF47027] (4-85)

Radius of gyration: 19.07 Å; Cα contacts (8 Å, |Δi|>4): 199; chains: 2; bounding box: 27×53×46 Å

Nearest PDB structures (foldseek):
  1hb6-assembly1_A  TM=7.973E-01  e=1.651E-05  Bos taurus
  2fj9-assembly1_A  TM=7.995E-01  e=2.439E-05  Homo sapiens
  3flv-assembly2_B  TM=9.435E-01  e=2.681E-04  Homo sapiens
  7fc7-assembly1_A  TM=7.405E-01  e=2.268E-04  Leishmania major
  7des-assembly1_A  TM=7.793E-01  e=2.535E-04  Leishmania major

Sequence (172 aa):
MVSQLFEEKAAAINKVTTAPTQDEMLQLYGLYKQATVGDNTKEKPGIFNMKDRYKWDAWEKLKGKSPAEAEQEYIALVDALLAKYAMVSQLFEEKAAAINKVTTAPTQDEMLQLYGLYKQATVGDNTKEKPGIFNMKDRYKWDAWEKLKGKSPAEAEQEYIALVDALLAKYA

Foldseek 3Di:
DDDPVVVVVVVVVCLVPLADDPVLVLLLLLLVCCLPPNADPDDADDVVCVSSNSNSVSNNVCHPPHSVNSVVVNVVSVVVRVVVSD/DDDPVVVVVVVVVCLVPLADDPVLVLLLLLLVCCLPPNADPDDADDVVCVSSNSSSVSNNVCHPPHSVNSVVVNVVSVVVRVVVSD

Solvent-accessible surface area (backbone atoms only — not comparable to full-atom values): 9506 Å² total; per-residue (Å²): 134,77,49,70,66,50,54,52,45,53,54,56,45,47,66,52,55,59,44,73,49,70,66,54,49,32,50,50,47,15,27,50,44,24,28,73,74,32,66,69,83,71,78,81,54,54,84,90,40,52,69,58,27,50,47,46,50,40,28,47,73,47,54,85,55,48,32,69,58,26,42,52,51,38,48,52,50,41,53,53,48,49,65,69,66,98,133,77,50,71,65,49,52,52,44,53,56,54,45,48,66,53,56,61,44,74,49,70,68,53,49,33,51,51,48,14,27,51,43,26,27,74,74,33,65,71,84,71,80,80,55,53,84,88,41,54,70,59,28,50,46,46,50,42,29,46,74,47,53,85,55,49,33,71,57,26,42,52,51,38,47,52,49,43,54,51,48,50,64,70,67,99